Protein AF-A0A6C0AIK0-F1 (afdb_monomer_lite)

Sequence (59 aa):
MTMLSHYGDILAISLFILASIYFYQIEHKTPLEYILFLFSVTGAIADILFTTQFLKRRH

Radius of gyration: 13.87 Å; chains: 1; bounding box: 33×15×38 Å

pLDDT: mean 83.77, std 12.5, range [46.66, 94.75]

Secondary structure (DSSP, 8-state):
--HHHHHHHHHHHHHHHHHHHHHHT-SS--HHHHHHHHHHHHHHHHHHHHHHHHHHTT-

Structure (mmCIF, N/CA/C/O backbone):
data_AF-A0A6C0AIK0-F1
#
_entry.id   AF-A0A6C0AIK0-F1
#
loop_
_atom_site.group_PDB
_atom_site.id
_atom_site.type_symbol
_atom_site.label_atom_id
_atom_site.label_alt_id
_atom_site.label_comp_id
_atom_site.label_asym_id
_atom_site.label_entity_id
_atom_site.label_seq_id
_atom_site.pdbx_PDB_ins_code
_atom_site.Cartn_x
_atom_site.Cartn_y
_atom_site.Cartn_z
_atom_site.occupancy
_atom_site.B_iso_or_equiv
_atom_site.auth_seq_id
_atom_site.auth_comp_id
_atom_site.auth_asym_id
_atom_site.auth_atom_id
_atom_site.pdbx_PDB_model_num
ATOM 1 N N . MET A 1 1 ? 19.468 -0.349 -14.606 1.00 50.03 1 MET A N 1
ATOM 2 C CA . MET A 1 1 ? 18.993 -0.312 -13.210 1.00 50.03 1 MET A CA 1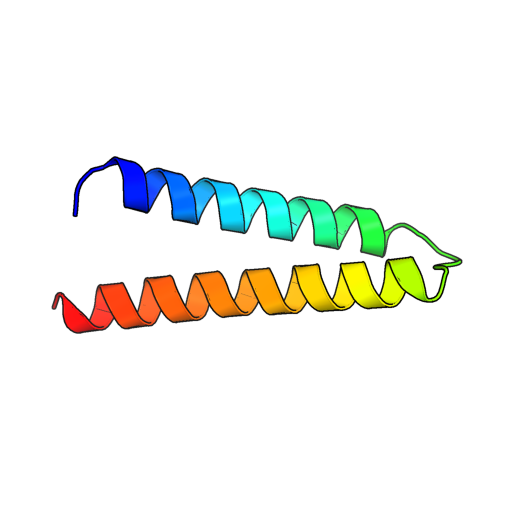
ATOM 3 C C . MET A 1 1 ? 20.185 -0.351 -12.291 1.00 50.03 1 MET A C 1
ATOM 5 O O . MET A 1 1 ? 20.907 -1.339 -12.286 1.00 50.03 1 MET A O 1
ATOM 9 N N . THR A 1 2 ? 20.413 0.748 -11.587 1.00 49.78 2 THR A N 1
ATOM 10 C CA . THR A 1 2 ? 21.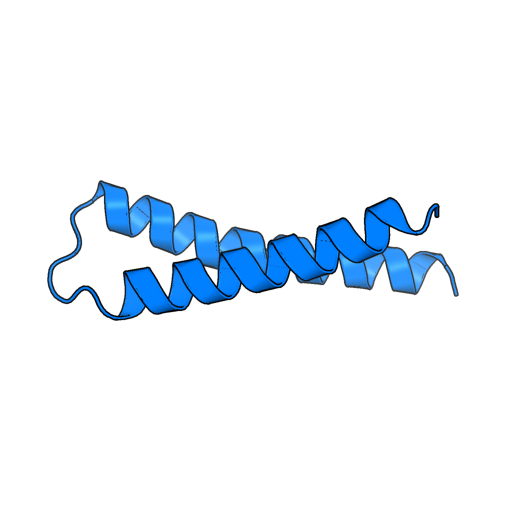333 0.829 -10.454 1.00 49.78 2 THR A CA 1
ATOM 11 C C . THR A 1 2 ? 20.817 -0.071 -9.334 1.00 49.78 2 THR A C 1
ATOM 13 O O . TH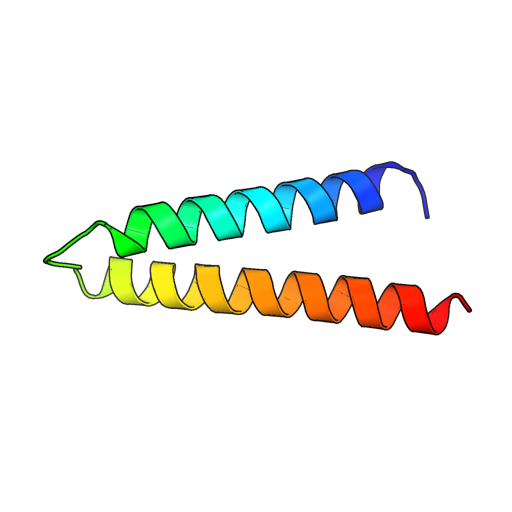R A 1 2 ? 19.606 -0.198 -9.150 1.00 49.78 2 THR A O 1
ATOM 16 N N . MET A 1 3 ? 21.725 -0.708 -8.592 1.00 56.53 3 MET A N 1
ATOM 17 C CA . MET A 1 3 ? 21.381 -1.659 -7.525 1.00 56.53 3 MET A CA 1
ATOM 18 C C . MET A 1 3 ? 20.377 -1.083 -6.506 1.00 56.53 3 MET A C 1
ATOM 20 O O . MET A 1 3 ? 19.551 -1.812 -5.970 1.00 56.53 3 MET A O 1
ATOM 24 N N . LEU A 1 4 ? 20.377 0.242 -6.333 1.00 62.69 4 LEU A N 1
ATOM 25 C CA . LEU A 1 4 ? 19.496 0.995 -5.443 1.00 62.69 4 LEU A CA 1
ATOM 26 C C . LEU A 1 4 ? 17.993 0.749 -5.668 1.00 62.69 4 LEU A C 1
ATOM 28 O O . LEU A 1 4 ? 17.253 0.633 -4.699 1.00 62.69 4 LEU A O 1
ATOM 32 N N . SER A 1 5 ? 17.543 0.626 -6.923 1.00 68.25 5 SER A N 1
ATOM 33 C CA . SER A 1 5 ? 16.115 0.418 -7.217 1.00 68.25 5 SER A CA 1
ATOM 34 C C . SER A 1 5 ? 15.641 -0.965 -6.775 1.00 68.25 5 SER A C 1
ATOM 36 O O . SER A 1 5 ? 14.529 -1.108 -6.293 1.00 68.25 5 SER A O 1
ATOM 38 N N . HIS A 1 6 ? 16.501 -1.978 -6.898 1.00 69.88 6 HIS A N 1
ATOM 39 C CA . HIS A 1 6 ? 16.137 -3.348 -6.551 1.00 69.88 6 HIS A CA 1
ATOM 40 C C . HIS A 1 6 ? 16.104 -3.561 -5.034 1.00 69.88 6 HIS A C 1
ATOM 42 O O . HIS A 1 6 ? 15.220 -4.237 -4.520 1.00 69.88 6 HIS A O 1
ATOM 48 N N . TYR A 1 7 ? 17.031 -2.927 -4.306 1.00 77.06 7 TYR A N 1
ATOM 49 C CA . TYR A 1 7 ? 16.980 -2.891 -2.844 1.00 77.06 7 TYR A CA 1
ATOM 50 C C . TYR A 1 7 ? 15.757 -2.122 -2.329 1.00 77.06 7 TYR A C 1
ATOM 52 O O . TYR A 1 7 ? 15.175 -2.529 -1.327 1.00 77.06 7 TYR A O 1
ATOM 60 N N . GLY A 1 8 ? 15.350 -1.055 -3.027 1.00 80.44 8 GLY A N 1
ATOM 61 C CA . GLY A 1 8 ? 14.134 -0.301 -2.718 1.00 80.44 8 GLY A CA 1
ATOM 62 C C . GLY A 1 8 ? 12.879 -1.172 -2.760 1.00 80.44 8 GLY A C 1
ATOM 63 O O . GLY A 1 8 ? 12.178 -1.254 -1.755 1.00 80.44 8 GLY A O 1
ATOM 64 N N . ASP A 1 9 ? 12.654 -1.882 -3.868 1.00 78.12 9 ASP A N 1
ATOM 65 C CA . ASP A 1 9 ? 11.475 -2.745 -4.043 1.00 78.12 9 ASP A CA 1
ATOM 66 C C . ASP A 1 9 ? 11.415 -3.865 -2.981 1.00 78.12 9 ASP A C 1
ATOM 68 O O . ASP A 1 9 ? 10.367 -4.127 -2.394 1.00 78.12 9 ASP A O 1
ATOM 72 N N . ILE A 1 10 ? 12.551 -4.504 -2.667 1.00 83.50 10 ILE A N 1
ATOM 73 C CA . ILE A 1 10 ? 12.619 -5.578 -1.656 1.00 83.50 10 ILE A CA 1
ATOM 74 C C . ILE A 1 10 ? 12.260 -5.053 -0.259 1.00 83.50 10 ILE A C 1
ATOM 76 O O . ILE A 1 10 ? 11.540 -5.716 0.497 1.00 83.50 10 ILE A O 1
ATOM 80 N N . LEU A 1 11 ? 12.762 -3.868 0.096 1.00 85.75 11 LEU A N 1
ATOM 81 C CA . LEU A 1 11 ? 12.464 -3.238 1.380 1.00 85.75 11 LEU A CA 1
ATOM 82 C C . LEU A 1 11 ? 11.005 -2.784 1.454 1.00 85.75 11 LEU A C 1
ATOM 84 O O . LEU A 1 11 ? 10.366 -3.006 2.480 1.00 85.75 11 LEU A O 1
ATOM 88 N N . ALA A 1 12 ? 10.465 -2.204 0.382 1.00 87.06 12 ALA A N 1
ATOM 89 C CA . ALA A 1 12 ? 9.081 -1.749 0.327 1.00 87.06 12 ALA A CA 1
ATOM 90 C C . ALA A 1 12 ? 8.096 -2.920 0.478 1.00 87.06 12 ALA A C 1
ATOM 92 O O . ALA A 1 12 ? 7.247 -2.889 1.371 1.00 87.06 12 ALA A O 1
ATOM 93 N N . ILE A 1 13 ? 8.295 -4.013 -0.269 1.00 86.00 13 ILE A N 1
ATOM 94 C CA . ILE A 1 13 ? 7.495 -5.241 -0.138 1.00 86.00 13 ILE A CA 1
ATOM 95 C C . ILE A 1 13 ? 7.564 -5.786 1.296 1.00 86.00 13 ILE A C 1
ATOM 97 O O . ILE A 1 13 ? 6.534 -6.115 1.886 1.00 86.00 13 ILE A O 1
ATOM 101 N N . SER A 1 14 ? 8.760 -5.840 1.890 1.00 88.19 14 SER A N 1
ATOM 102 C CA . SER A 1 14 ? 8.941 -6.328 3.266 1.00 88.19 14 SER A CA 1
ATOM 103 C C . SER A 1 14 ? 8.207 -5.454 4.291 1.00 88.19 14 SER A C 1
ATOM 105 O O . SER A 1 14 ? 7.555 -5.977 5.197 1.00 88.19 14 SER A O 1
ATOM 107 N N . LEU A 1 15 ? 8.265 -4.128 4.136 1.00 90.25 15 LEU A N 1
ATOM 108 C CA . LEU A 1 15 ? 7.575 -3.172 5.004 1.00 90.25 15 LEU A CA 1
ATOM 109 C C . LEU A 1 15 ? 6.053 -3.259 4.859 1.00 90.25 15 LEU A C 1
ATOM 111 O O . LEU A 1 15 ? 5.349 -3.250 5.868 1.00 90.25 15 LEU A O 1
ATOM 115 N N . PHE A 1 16 ? 5.536 -3.399 3.638 1.00 90.94 16 PHE A N 1
ATOM 116 C CA . PHE A 1 16 ? 4.099 -3.545 3.406 1.00 90.94 16 PHE A CA 1
ATOM 117 C C . PHE A 1 16 ? 3.543 -4.872 3.935 1.00 90.94 16 PHE A C 1
ATOM 119 O O . PHE A 1 16 ? 2.430 -4.903 4.471 1.00 90.94 16 PHE A O 1
ATOM 126 N N . ILE A 1 17 ? 4.316 -5.960 3.848 1.00 90.00 17 ILE A N 1
ATOM 127 C CA . ILE A 1 17 ? 3.960 -7.245 4.466 1.00 90.00 17 ILE A CA 1
ATOM 128 C C . ILE A 1 17 ? 3.923 -7.102 5.989 1.00 90.00 17 ILE A C 1
ATOM 130 O O . ILE A 1 17 ? 2.946 -7.511 6.617 1.00 90.00 17 ILE A O 1
ATOM 134 N N . LEU A 1 18 ? 4.945 -6.482 6.587 1.00 92.75 18 LEU A N 1
ATOM 135 C CA . LEU A 1 18 ? 4.998 -6.265 8.032 1.00 92.75 18 LEU A CA 1
ATOM 136 C C . LEU A 1 18 ? 3.827 -5.399 8.517 1.00 92.75 18 LEU A C 1
ATOM 138 O O . LEU A 1 18 ? 3.168 -5.757 9.491 1.00 92.75 18 LEU A O 1
ATOM 142 N N . ALA A 1 19 ? 3.527 -4.306 7.811 1.00 91.44 19 ALA A N 1
ATOM 143 C CA . ALA A 1 19 ? 2.383 -3.446 8.101 1.00 91.44 19 ALA A CA 1
ATOM 144 C C . ALA A 1 19 ? 1.057 -4.214 7.990 1.00 91.44 19 ALA A C 1
ATOM 146 O O . ALA A 1 19 ? 0.203 -4.106 8.868 1.00 91.44 19 ALA A O 1
ATOM 147 N N . SER A 1 20 ? 0.902 -5.055 6.964 1.00 90.75 20 SER A N 1
ATOM 148 C CA . SER A 1 20 ? -0.292 -5.891 6.803 1.00 90.75 20 SER A CA 1
ATOM 149 C C . SER A 1 20 ? -0.463 -6.878 7.960 1.00 90.75 20 SER A C 1
ATOM 151 O O . SER A 1 20 ? -1.565 -6.999 8.489 1.00 90.75 20 SER A O 1
ATOM 153 N N . ILE A 1 21 ? 0.611 -7.540 8.405 1.00 93.31 21 ILE A N 1
ATOM 154 C CA . ILE A 1 21 ? 0.573 -8.446 9.567 1.00 93.31 21 ILE A CA 1
ATOM 155 C C . ILE A 1 21 ? 0.233 -7.673 10.846 1.00 93.31 21 ILE A C 1
ATOM 157 O O . ILE A 1 21 ? -0.594 -8.132 11.632 1.00 93.31 21 ILE A O 1
ATOM 161 N N . TYR A 1 22 ? 0.836 -6.498 11.040 1.00 93.31 22 TYR A N 1
ATOM 162 C CA . TYR A 1 22 ? 0.583 -5.647 12.200 1.00 93.31 22 TYR A CA 1
ATOM 163 C C . TYR A 1 22 ? -0.895 -5.264 12.299 1.00 93.31 22 TYR A C 1
ATOM 165 O O . TYR A 1 22 ? -1.542 -5.553 13.303 1.00 93.31 22 TYR A O 1
ATOM 173 N N . PHE A 1 23 ? -1.461 -4.692 11.233 1.00 91.38 23 PHE A N 1
ATOM 174 C CA . PHE A 1 23 ? -2.872 -4.320 11.228 1.00 91.38 23 PHE A CA 1
ATOM 175 C C . PHE A 1 23 ? -3.784 -5.545 11.317 1.00 91.38 23 PHE A C 1
ATOM 177 O O . PHE A 1 23 ? -4.829 -5.471 11.959 1.00 91.38 23 PHE A O 1
ATOM 184 N N . TYR A 1 24 ? -3.411 -6.688 10.732 1.00 90.75 24 TYR A N 1
ATOM 185 C CA . TYR A 1 24 ? -4.210 -7.911 10.819 1.00 90.75 24 TYR A CA 1
ATOM 186 C C . TYR A 1 24 ? -4.476 -8.330 12.273 1.00 90.75 24 TYR A C 1
ATOM 188 O O . TYR A 1 24 ? -5.614 -8.671 12.588 1.00 90.75 24 TYR A O 1
ATOM 196 N N . GLN A 1 25 ? -3.484 -8.207 13.162 1.00 93.31 25 GLN A N 1
ATOM 197 C CA . GLN A 1 25 ? -3.597 -8.592 14.577 1.00 93.31 25 GLN A CA 1
ATOM 198 C C . GLN A 1 25 ? -4.492 -7.673 15.429 1.00 93.31 25 GLN A C 1
ATOM 200 O O . GLN A 1 25 ? -4.841 -8.033 16.549 1.00 93.31 25 GLN A O 1
ATOM 205 N N . ILE A 1 26 ? -4.887 -6.502 14.927 1.00 93.06 26 ILE A N 1
ATOM 206 C CA . ILE A 1 26 ? -5.728 -5.558 15.673 1.00 93.06 26 ILE A CA 1
ATOM 207 C C . ILE A 1 26 ? -7.195 -6.005 15.589 1.00 93.06 26 ILE A C 1
ATOM 209 O O . ILE A 1 26 ? -7.797 -5.927 14.521 1.00 93.06 26 ILE A O 1
ATOM 213 N N . GLU A 1 27 ? -7.799 -6.463 16.687 1.00 88.88 27 GLU A N 1
ATOM 214 C CA . GLU A 1 27 ? -9.184 -6.975 16.683 1.00 88.88 27 GLU A CA 1
ATOM 215 C C . GLU A 1 27 ? -10.229 -5.869 16.443 1.00 88.88 27 GLU A C 1
ATOM 217 O O . GLU A 1 27 ? -11.131 -6.023 15.618 1.00 88.88 27 GLU A O 1
ATOM 222 N N . HIS A 1 28 ? -10.069 -4.713 17.096 1.00 91.12 28 HIS A N 1
ATOM 223 C CA . HIS A 1 28 ? -10.957 -3.554 16.962 1.00 91.1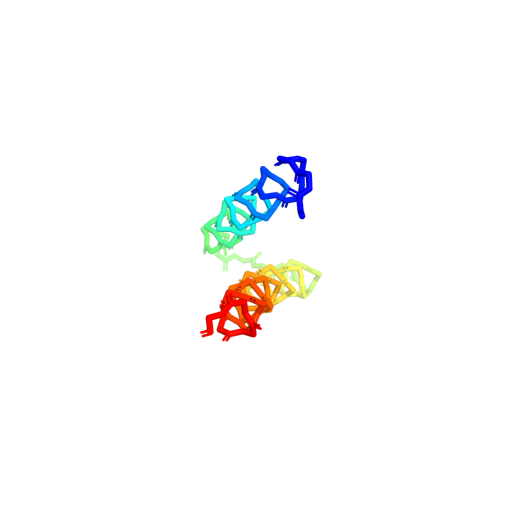2 28 HIS A CA 1
ATOM 224 C C . HIS A 1 28 ? -10.257 -2.402 16.242 1.00 91.12 28 HIS A C 1
ATOM 226 O O . HIS A 1 28 ? -9.790 -1.450 16.861 1.00 91.12 28 HIS A O 1
ATOM 232 N N . LYS A 1 29 ? -10.190 -2.497 14.913 1.00 90.50 29 LYS A N 1
ATOM 233 C CA . LYS A 1 29 ? -9.595 -1.458 14.063 1.00 90.50 29 LYS A CA 1
ATOM 234 C C . LYS A 1 29 ? -10.464 -0.203 14.045 1.00 90.50 29 LYS A C 1
ATOM 236 O O . LYS A 1 29 ? -11.665 -0.271 13.771 1.00 90.50 29 LYS A O 1
ATOM 241 N N . THR A 1 30 ? -9.844 0.951 14.234 1.00 94.50 30 THR A N 1
ATOM 242 C CA . THR A 1 30 ? -10.450 2.244 13.908 1.00 94.50 30 THR A CA 1
ATOM 243 C C . THR A 1 30 ? -10.619 2.395 12.386 1.00 94.50 30 THR A C 1
ATOM 245 O O . THR A 1 30 ? -9.939 1.717 11.608 1.00 94.50 30 THR A O 1
ATOM 248 N N . PRO A 1 31 ? -11.493 3.303 11.910 1.00 94.25 31 PRO A N 1
ATOM 249 C CA . PRO A 1 31 ? -11.668 3.541 10.475 1.00 94.25 31 PRO A CA 1
ATOM 250 C C . PRO A 1 31 ? -10.360 3.903 9.759 1.00 94.25 31 PRO A C 1
ATOM 252 O O . PRO A 1 31 ? -10.131 3.483 8.627 1.00 94.25 31 PRO A O 1
ATOM 255 N N . LEU A 1 32 ? -9.477 4.645 10.436 1.00 93.69 32 LEU A N 1
ATOM 256 C CA . LEU A 1 32 ? -8.172 5.031 9.907 1.00 93.69 32 LEU A CA 1
ATOM 257 C C . LEU A 1 32 ? -7.255 3.813 9.743 1.00 93.69 32 LEU A C 1
ATOM 259 O O . LEU A 1 32 ? -6.628 3.658 8.698 1.00 93.69 32 LEU A O 1
ATOM 263 N N . GLU A 1 33 ? -7.222 2.912 10.723 1.00 91.25 33 GLU A N 1
ATOM 264 C CA . GLU A 1 33 ? -6.451 1.665 10.631 1.00 91.25 33 GLU A CA 1
ATOM 265 C C . GLU A 1 33 ? -6.969 0.748 9.523 1.00 91.25 33 GLU A C 1
ATOM 267 O O . GLU A 1 33 ? -6.178 0.084 8.862 1.00 91.25 33 GLU A O 1
ATOM 272 N N . TYR A 1 34 ? -8.276 0.752 9.255 1.00 92.88 34 TYR A N 1
ATOM 273 C CA . TYR A 1 34 ? -8.843 0.041 8.108 1.00 92.88 34 TYR A CA 1
ATOM 274 C C . TYR A 1 34 ? -8.344 0.598 6.772 1.00 92.88 34 TYR A C 1
ATOM 276 O O . TYR A 1 34 ? -7.987 -0.169 5.875 1.00 92.88 34 TYR A O 1
ATOM 284 N N . ILE A 1 35 ? -8.282 1.926 6.648 1.00 94.75 35 ILE A N 1
ATOM 285 C CA . ILE A 1 35 ? -7.749 2.594 5.456 1.00 94.75 35 ILE A CA 1
ATOM 286 C C . ILE A 1 35 ? -6.259 2.278 5.296 1.00 94.75 35 ILE A C 1
ATOM 288 O O . ILE A 1 35 ? -5.833 1.916 4.202 1.00 94.75 35 ILE A O 1
ATOM 292 N N . LEU A 1 36 ? -5.474 2.354 6.376 1.00 93.75 36 LEU A N 1
ATOM 293 C CA . LEU A 1 36 ? -4.045 2.027 6.353 1.00 93.75 36 LEU A CA 1
ATOM 294 C C . LEU A 1 36 ? -3.787 0.549 6.050 1.00 93.75 36 LEU A C 1
ATOM 296 O O . LEU A 1 36 ? -2.841 0.227 5.330 1.00 93.75 36 LEU A O 1
ATOM 300 N N . PHE A 1 37 ? -4.629 -0.351 6.552 1.00 93.56 37 PHE A N 1
ATOM 301 C CA . PHE A 1 37 ? -4.538 -1.773 6.251 1.00 93.56 37 PHE A CA 1
ATOM 302 C C . PHE A 1 37 ? -4.815 -2.040 4.772 1.00 93.56 37 PHE A C 1
ATOM 304 O O . PHE A 1 37 ? -4.012 -2.688 4.102 1.00 93.56 37 PHE A O 1
ATOM 311 N N . LEU A 1 38 ? -5.899 -1.472 4.235 1.00 93.31 38 LEU A N 1
ATOM 312 C CA . LEU A 1 38 ? -6.219 -1.570 2.813 1.00 93.31 38 LEU A CA 1
ATOM 313 C C . LEU A 1 38 ? -5.105 -0.964 1.947 1.00 93.31 38 LEU A C 1
ATOM 315 O O . LEU A 1 38 ? -4.700 -1.565 0.951 1.00 93.31 38 LEU A O 1
ATOM 319 N N . PHE A 1 39 ? -4.567 0.190 2.342 1.00 93.38 39 PHE A N 1
ATOM 320 C CA . PHE A 1 39 ? -3.430 0.819 1.675 1.00 93.38 39 PHE A CA 1
ATOM 321 C C . PHE A 1 39 ? -2.189 -0.081 1.694 1.00 93.38 39 PHE A C 1
ATOM 323 O O . PHE A 1 39 ? -1.529 -0.234 0.674 1.00 93.38 39 PHE A O 1
ATOM 330 N N . SER A 1 40 ? -1.905 -0.741 2.819 1.00 92.75 40 SER A N 1
ATOM 331 C CA . SER A 1 40 ? -0.745 -1.630 2.948 1.00 92.75 40 SER A CA 1
ATOM 332 C C . SER A 1 40 ? -0.863 -2.866 2.055 1.00 92.75 40 SER A C 1
ATOM 334 O O . SER A 1 40 ? 0.091 -3.233 1.371 1.00 92.75 40 SER A O 1
ATOM 336 N N . VAL A 1 41 ? -2.049 -3.478 2.005 1.00 92.69 41 VAL A N 1
ATOM 337 C CA . VAL A 1 41 ? -2.316 -4.647 1.155 1.00 92.69 41 VAL A CA 1
ATOM 338 C C . VAL A 1 41 ? -2.266 -4.270 -0.327 1.00 92.69 41 VAL A C 1
ATOM 340 O O . VAL A 1 41 ? -1.629 -4.956 -1.126 1.00 92.69 41 VAL A O 1
ATOM 343 N N . THR A 1 42 ? -2.910 -3.166 -0.711 1.00 93.44 42 THR A N 1
ATOM 344 C CA . THR A 1 42 ? -2.915 -2.698 -2.108 1.00 93.44 42 THR A CA 1
ATOM 345 C C . THR A 1 42 ? -1.535 -2.220 -2.560 1.00 93.44 42 THR A C 1
ATOM 347 O O . THR A 1 42 ? -1.147 -2.512 -3.689 1.00 93.44 42 THR A O 1
ATOM 350 N N . GLY A 1 43 ? -0.768 -1.574 -1.677 1.00 89.69 43 GLY A N 1
ATOM 351 C CA . GLY A 1 43 ? 0.622 -1.176 -1.904 1.00 89.69 43 GLY A CA 1
ATOM 352 C C . GLY A 1 43 ? 1.540 -2.371 -2.153 1.00 89.69 43 GLY A C 1
ATOM 353 O O . GLY A 1 43 ? 2.251 -2.380 -3.153 1.00 89.69 43 GLY A O 1
ATOM 354 N N . ALA A 1 44 ? 1.442 -3.430 -1.337 1.00 89.75 44 ALA A N 1
ATOM 355 C CA . ALA A 1 44 ? 2.191 -4.671 -1.560 1.00 89.75 44 ALA A CA 1
ATOM 356 C C . ALA A 1 44 ? 1.895 -5.293 -2.935 1.00 89.75 44 ALA A C 1
ATOM 358 O O . ALA A 1 44 ? 2.805 -5.715 -3.647 1.00 89.75 44 ALA A O 1
ATOM 359 N N . ILE A 1 45 ? 0.615 -5.351 -3.321 1.00 89.88 45 ILE A N 1
ATOM 360 C CA . ILE A 1 45 ? 0.203 -5.906 -4.616 1.00 89.88 45 ILE A CA 1
ATOM 361 C C . ILE A 1 45 ? 0.722 -5.034 -5.762 1.00 89.88 45 ILE A C 1
ATOM 363 O O . ILE A 1 45 ? 1.236 -5.565 -6.746 1.00 89.88 45 ILE A O 1
ATOM 367 N N . ALA A 1 46 ? 0.604 -3.711 -5.640 1.00 89.62 46 ALA A N 1
ATOM 368 C CA . ALA A 1 46 ? 1.090 -2.775 -6.642 1.00 89.62 46 ALA A CA 1
ATOM 369 C C . ALA A 1 46 ? 2.607 -2.901 -6.837 1.00 89.62 46 ALA A C 1
ATOM 371 O O . ALA A 1 46 ? 3.036 -3.037 -7.981 1.00 89.62 46 ALA A O 1
ATOM 372 N N . ASP A 1 47 ? 3.396 -2.950 -5.759 1.00 86.75 47 ASP A N 1
ATOM 373 C CA . ASP A 1 47 ? 4.848 -3.157 -5.838 1.00 86.75 47 ASP A CA 1
ATOM 374 C C . ASP A 1 47 ? 5.184 -4.454 -6.578 1.00 86.75 47 ASP A C 1
ATOM 376 O O . ASP A 1 47 ? 5.955 -4.441 -7.536 1.00 86.75 47 ASP A O 1
ATOM 380 N N . ILE A 1 48 ? 4.531 -5.568 -6.230 1.00 85.94 48 ILE A N 1
ATOM 381 C CA . ILE A 1 48 ? 4.753 -6.854 -6.907 1.00 85.94 48 ILE A CA 1
ATOM 382 C C . ILE A 1 48 ? 4.397 -6.764 -8.401 1.00 85.94 48 ILE A C 1
ATOM 384 O O . ILE A 1 48 ? 5.146 -7.253 -9.254 1.00 85.94 48 ILE A O 1
ATOM 388 N N . LEU A 1 49 ? 3.272 -6.138 -8.757 1.00 87.12 49 LEU A N 1
ATOM 389 C CA . LEU A 1 49 ? 2.856 -5.970 -10.154 1.00 87.12 49 LEU A CA 1
ATOM 390 C C . LEU A 1 49 ? 3.826 -5.080 -10.939 1.00 87.12 49 LEU A C 1
ATOM 392 O O . LEU A 1 49 ? 4.182 -5.410 -12.071 1.00 87.12 49 LEU A O 1
ATOM 396 N N . PHE A 1 50 ? 4.298 -3.984 -10.347 1.00 83.69 50 PHE A N 1
ATOM 397 C CA . PHE A 1 50 ? 5.278 -3.107 -10.981 1.00 83.69 50 PHE A CA 1
ATOM 398 C C . PHE A 1 50 ? 6.628 -3.805 -11.150 1.00 83.69 50 PHE A C 1
ATOM 400 O O . PHE A 1 50 ? 7.170 -3.792 -12.259 1.00 83.69 50 PHE A O 1
ATOM 407 N N . THR A 1 51 ? 7.134 -4.488 -10.121 1.00 82.62 51 THR A N 1
ATOM 408 C CA . THR A 1 51 ? 8.375 -5.268 -10.209 1.00 82.62 51 THR A CA 1
ATOM 409 C C . THR A 1 51 ? 8.264 -6.363 -11.274 1.00 82.62 51 THR A C 1
ATOM 411 O O . THR A 1 51 ? 9.167 -6.508 -12.100 1.00 82.62 51 THR A O 1
ATOM 414 N N . THR A 1 52 ? 7.152 -7.105 -11.333 1.00 80.44 52 THR A N 1
ATOM 415 C CA . THR A 1 52 ? 6.957 -8.183 -12.326 1.00 80.44 52 THR A CA 1
ATOM 416 C C . THR A 1 52 ? 6.773 -7.658 -13.750 1.00 80.44 52 THR A C 1
ATOM 418 O O . THR A 1 52 ? 7.385 -8.192 -14.679 1.00 80.44 52 THR A O 1
ATOM 421 N N . GLN A 1 53 ? 5.996 -6.589 -13.957 1.00 81.12 53 GLN A N 1
ATOM 422 C CA . GLN A 1 53 ? 5.851 -5.950 -15.268 1.00 81.12 53 GLN A CA 1
ATOM 423 C C . GLN A 1 53 ? 7.188 -5.389 -15.762 1.00 81.12 53 GLN A C 1
ATOM 425 O O . GLN A 1 53 ? 7.513 -5.495 -16.947 1.00 81.12 53 GLN A O 1
ATOM 430 N N . PHE A 1 54 ? 7.974 -4.803 -14.864 1.00 74.69 54 PHE A N 1
ATOM 431 C CA . PHE A 1 54 ? 9.290 -4.275 -15.186 1.00 74.69 54 PHE A CA 1
ATOM 432 C C . PHE A 1 54 ? 10.291 -5.379 -15.531 1.00 74.69 54 PHE A C 1
ATOM 434 O O . PHE A 1 54 ? 11.020 -5.250 -16.515 1.00 74.69 54 PHE A O 1
ATOM 441 N N . LEU A 1 55 ? 10.272 -6.491 -14.790 1.00 73.38 55 LEU A N 1
ATOM 442 C CA . LEU A 1 55 ? 11.084 -7.670 -15.089 1.00 73.38 55 LEU A CA 1
ATOM 443 C C . LEU A 1 55 ? 10.722 -8.259 -16.461 1.00 73.38 55 LEU A C 1
ATOM 445 O O . LEU A 1 55 ? 11.611 -8.547 -17.257 1.00 73.38 55 LEU A O 1
ATOM 449 N N . LYS A 1 56 ? 9.422 -8.350 -16.779 1.00 71.75 56 LYS A N 1
ATOM 450 C CA . LYS A 1 56 ? 8.923 -8.865 -18.063 1.00 71.75 56 LYS A CA 1
ATOM 451 C C . LYS A 1 56 ? 9.307 -7.989 -19.260 1.00 71.75 56 LYS A C 1
ATOM 453 O O . LYS A 1 56 ? 9.531 -8.523 -20.335 1.00 71.75 56 LYS A O 1
ATOM 458 N N . ARG A 1 57 ? 9.398 -6.662 -19.103 1.00 63.62 57 ARG A N 1
ATOM 459 C CA . ARG A 1 57 ? 9.849 -5.752 -20.180 1.00 63.62 57 ARG A CA 1
ATOM 460 C C . ARG A 1 57 ? 11.353 -5.815 -20.453 1.00 63.62 57 ARG A C 1
ATOM 462 O O . ARG A 1 57 ? 11.810 -5.224 -21.427 1.00 63.62 57 ARG A O 1
ATOM 469 N N . ARG A 1 58 ? 12.124 -6.450 -19.570 1.00 56.38 58 ARG A N 1
ATOM 470 C CA . ARG A 1 58 ? 13.585 -6.539 -19.664 1.00 56.38 58 ARG A CA 1
ATOM 471 C C . ARG A 1 58 ? 14.074 -7.840 -20.311 1.00 56.38 58 ARG A C 1
ATOM 473 O O . ARG A 1 58 ? 15.285 -8.005 -20.440 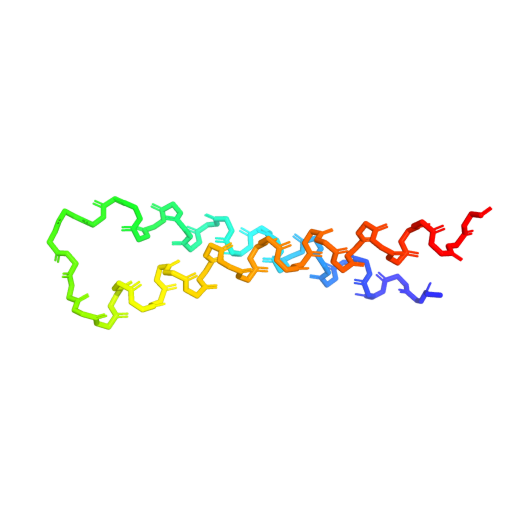1.00 56.38 58 ARG A O 1
ATOM 480 N N . HIS A 1 59 ? 13.149 -8.727 -20.671 1.00 46.66 59 HIS A N 1
ATOM 481 C CA . HIS A 1 59 ? 13.376 -10.023 -21.301 1.00 46.66 59 HIS A CA 1
ATOM 482 C C . HIS A 1 59 ? 12.847 -10.015 -22.737 1.00 46.66 59 HIS A C 1
ATOM 484 O O . HIS A 1 59 ? 13.369 -10.823 -23.536 1.00 46.66 59 HIS A O 1
#

Organism: NCBI:txid1070528

Foldseek 3Di:
DPPVVVVVLVVLLVVLVVLLVVLVPDPD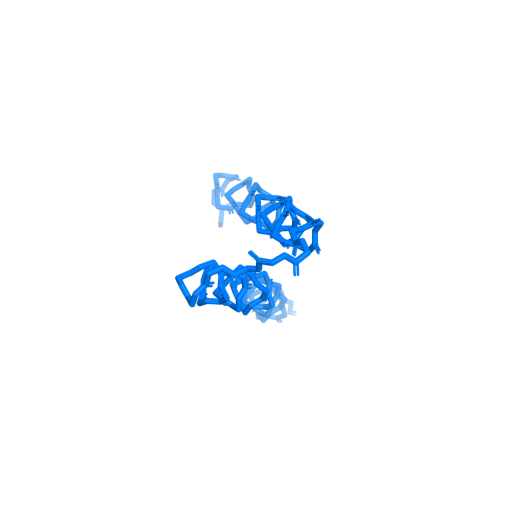DDPVSVVSNVVSVVSNVVSVVVVVVVVVVVD